Protein AF-A0A6M3JK75-F1 (afdb_monomer_lite)

Radius of gyration: 32.57 Å; chains: 1; bounding box: 54×65×80 Å

pLDDT: mean 71.89, std 14.58, range [42.5, 93.19]

Foldseek 3Di:
DDPQCPPPQWAFDQDPVRDTDPPDIDGDPPPPDDPPDDPPCDPVNDPLLDDPVSQVVCCVPVVDHDPPPPPPPPPPPPPPPPPPDPPPVVVVVVVVVVVVVVVVVVVVVVVVVPDDDDD

Organism: NCBI:txid1070528

Structure (mmCIF, N/CA/C/O backbone):
data_AF-A0A6M3JK75-F1
#
_entry.id   AF-A0A6M3JK75-F1
#
loop_
_atom_site.group_PDB
_atom_site.id
_atom_site.type_symbol
_atom_site.label_atom_id
_atom_site.label_alt_id
_atom_site.label_comp_id
_atom_site.label_asym_id
_atom_site.label_entity_id
_atom_site.label_seq_id
_atom_site.pdbx_PDB_ins_code
_atom_site.Cartn_x
_atom_site.Cartn_y
_atom_site.Cartn_z
_atom_site.occupancy
_atom_site.B_iso_or_equiv
_atom_site.auth_seq_id
_atom_site.auth_comp_id
_atom_site.auth_asym_id
_atom_site.auth_atom_id
_atom_site.pdbx_PDB_model_num
ATOM 1 N N . MET A 1 1 ? -2.450 -33.803 -5.246 1.00 77.38 1 MET A N 1
ATOM 2 C CA . MET A 1 1 ? -3.381 -33.028 -4.410 1.00 77.38 1 MET A CA 1
ATOM 3 C C . MET A 1 1 ? -2.646 -32.485 -3.193 1.00 77.38 1 MET A C 1
ATOM 5 O O . MET A 1 1 ? -2.177 -33.273 -2.372 1.00 77.38 1 MET A O 1
ATOM 9 N N . CYS A 1 2 ? -2.474 -31.168 -3.099 1.00 86.81 2 CYS A N 1
ATOM 10 C CA . CYS A 1 2 ? -1.873 -30.498 -1.952 1.00 86.81 2 CYS A CA 1
ATOM 11 C C . CYS A 1 2 ? -2.918 -30.308 -0.846 1.00 86.81 2 CYS A C 1
ATOM 13 O O . CYS A 1 2 ? -3.861 -29.528 -0.983 1.00 86.81 2 CYS A O 1
ATOM 15 N N . LYS A 1 3 ? -2.723 -30.996 0.286 1.00 89.62 3 LYS A N 1
ATOM 16 C CA . LYS A 1 3 ? -3.636 -30.940 1.442 1.00 89.62 3 LYS A CA 1
ATOM 17 C C . LYS A 1 3 ? -3.642 -29.587 2.162 1.00 89.62 3 LYS A C 1
ATOM 19 O O . LYS A 1 3 ? -4.566 -29.319 2.915 1.00 89.62 3 LYS A O 1
ATOM 24 N N . GLN A 1 4 ? -2.617 -28.756 1.969 1.00 88.06 4 GLN A N 1
ATOM 25 C CA . GLN A 1 4 ? -2.510 -27.465 2.656 1.00 88.06 4 GLN A CA 1
ATOM 26 C C . GLN A 1 4 ? -3.428 -26.404 2.040 1.00 88.06 4 GLN A C 1
ATOM 28 O O . GLN A 1 4 ? -4.022 -25.619 2.769 1.00 88.06 4 GLN A O 1
ATOM 33 N N . CYS A 1 5 ? -3.561 -26.391 0.712 1.00 88.25 5 CYS A N 1
ATOM 34 C CA . CYS A 1 5 ? -4.369 -25.408 -0.014 1.00 88.25 5 CYS A CA 1
ATOM 35 C C . CYS A 1 5 ? -5.622 -26.004 -0.671 1.00 88.25 5 CYS A C 1
ATOM 37 O O . CYS A 1 5 ? -6.315 -25.289 -1.391 1.00 88.25 5 CYS A O 1
ATOM 39 N N . ASN A 1 6 ? -5.912 -27.297 -0.469 1.00 88.56 6 ASN A N 1
ATOM 40 C CA . ASN A 1 6 ? -6.988 -28.023 -1.160 1.00 88.56 6 ASN A CA 1
ATOM 41 C C . ASN A 1 6 ? -6.927 -27.849 -2.688 1.00 88.56 6 ASN A C 1
ATOM 43 O O . ASN A 1 6 ? -7.940 -27.585 -3.329 1.00 88.56 6 ASN A O 1
ATOM 47 N N . ASP A 1 7 ? -5.717 -27.919 -3.247 1.00 84.94 7 ASP A N 1
ATOM 48 C CA . ASP A 1 7 ? -5.427 -27.720 -4.676 1.00 84.94 7 ASP A CA 1
ATOM 49 C C . ASP A 1 7 ? -5.803 -26.354 -5.268 1.00 84.94 7 ASP A C 1
ATOM 51 O O . ASP A 1 7 ? -5.694 -26.151 -6.472 1.00 84.94 7 ASP A O 1
ATOM 55 N N . THR A 1 8 ? -6.160 -25.371 -4.439 1.00 87.25 8 THR A N 1
ATOM 56 C CA . THR A 1 8 ? -6.411 -23.999 -4.912 1.00 87.25 8 THR A CA 1
ATOM 57 C C . THR A 1 8 ? -5.127 -23.224 -5.212 1.00 87.25 8 THR A C 1
ATOM 59 O O . THR A 1 8 ? -5.179 -22.155 -5.814 1.00 87.25 8 THR A O 1
ATOM 62 N N . GLY A 1 9 ? -3.975 -23.705 -4.726 1.00 87.81 9 GLY A N 1
ATOM 63 C CA . GLY A 1 9 ? -2.697 -22.990 -4.795 1.00 87.81 9 GLY A CA 1
ATOM 64 C C . GLY A 1 9 ? -2.621 -21.743 -3.905 1.00 87.81 9 GLY A C 1
ATOM 65 O O . GLY A 1 9 ? -1.592 -21.074 -3.889 1.00 87.81 9 GLY A O 1
ATOM 66 N N . ARG A 1 10 ? -3.672 -21.431 -3.134 1.00 88.94 10 ARG A N 1
ATOM 67 C CA . ARG A 1 10 ? -3.791 -20.199 -2.342 1.00 88.94 10 ARG A CA 1
ATOM 68 C C . ARG A 1 10 ? -4.082 -20.518 -0.877 1.00 88.94 10 ARG A C 1
ATOM 70 O O . ARG A 1 10 ? -4.810 -21.453 -0.556 1.00 88.94 10 ARG A O 1
ATOM 77 N N . LEU A 1 11 ? -3.503 -19.727 0.015 1.00 91.56 11 LEU A N 1
ATOM 78 C CA . LEU A 1 11 ? -3.682 -19.792 1.460 1.00 91.56 11 LEU A CA 1
ATOM 79 C C . LEU A 1 11 ? -4.235 -18.454 1.967 1.00 91.56 11 LEU A C 1
ATOM 81 O O . LEU A 1 11 ? -3.876 -17.401 1.434 1.00 91.56 11 LEU A O 1
ATOM 85 N N . PRO A 1 12 ? -5.097 -18.459 2.995 1.00 91.06 12 PRO A N 1
ATOM 86 C CA . PRO A 1 12 ? -5.579 -17.227 3.604 1.00 91.06 12 PRO A CA 1
ATOM 87 C C . PRO A 1 12 ? -4.422 -16.443 4.236 1.00 91.06 12 PRO A C 1
ATOM 89 O O . PRO A 1 12 ? -3.570 -17.019 4.913 1.00 91.06 12 PRO A O 1
ATOM 92 N N . PHE A 1 13 ? -4.407 -15.121 4.056 1.00 92.19 13 PHE A N 1
ATOM 93 C CA . PHE A 1 13 ? -3.450 -14.262 4.750 1.00 92.19 13 PHE A CA 1
ATOM 94 C C . PHE A 1 13 ? -3.910 -14.026 6.194 1.00 92.19 13 PHE A C 1
ATOM 96 O O . PHE A 1 13 ? -4.952 -13.404 6.426 1.00 92.19 13 PHE A O 1
ATOM 103 N N . ILE A 1 14 ? -3.130 -14.514 7.158 1.00 92.00 14 ILE A N 1
ATOM 104 C CA . ILE A 1 14 ? -3.376 -14.324 8.591 1.00 92.00 14 ILE A CA 1
ATOM 105 C C . ILE A 1 14 ? -2.574 -13.108 9.056 1.00 92.00 14 ILE A C 1
ATOM 107 O O . ILE A 1 14 ? -1.353 -13.061 8.914 1.00 92.00 14 ILE A O 1
ATOM 111 N N . ARG A 1 15 ? -3.271 -12.106 9.589 1.00 90.75 15 ARG A N 1
ATOM 112 C CA . ARG A 1 15 ? -2.673 -10.887 10.141 1.00 90.75 15 ARG A CA 1
ATOM 113 C C . ARG A 1 15 ? -2.010 -11.161 11.502 1.00 90.75 15 ARG A C 1
ATOM 115 O O . ARG A 1 15 ? -2.303 -12.178 12.128 1.00 90.75 15 ARG A O 1
ATOM 122 N N . PRO A 1 16 ? -1.161 -10.245 12.011 1.00 92.75 16 PRO A N 1
ATOM 123 C CA . PRO A 1 16 ? -0.522 -10.401 13.323 1.00 92.75 16 PRO A CA 1
ATOM 124 C C . PRO A 1 16 ? -1.503 -10.543 14.496 1.00 92.75 16 PRO A C 1
ATOM 126 O O . PRO A 1 16 ? -1.158 -11.123 15.519 1.00 92.75 16 PRO A O 1
ATOM 129 N N . ASP A 1 17 ? -2.726 -10.033 14.344 1.00 93.00 17 ASP A N 1
ATOM 130 C CA . ASP A 1 17 ? -3.817 -10.163 15.315 1.00 93.00 17 ASP A CA 1
ATOM 131 C C . ASP A 1 17 ? -4.537 -11.528 15.250 1.00 93.00 17 ASP A C 1
ATOM 133 O O . ASP A 1 17 ? -5.485 -11.764 15.996 1.00 93.00 17 ASP A O 1
ATOM 137 N N . GLY A 1 18 ? -4.111 -12.426 14.356 1.00 91.62 18 GLY A N 1
ATOM 138 C CA . GLY A 1 18 ? -4.722 -13.734 14.125 1.00 91.62 18 GLY A CA 1
ATOM 139 C C . GLY A 1 18 ? -5.964 -13.703 13.229 1.00 91.62 18 GLY A C 1
ATOM 140 O O . GLY A 1 18 ? -6.527 -14.759 12.939 1.00 91.62 18 GLY A O 1
ATOM 141 N N . SER A 1 19 ? -6.401 -12.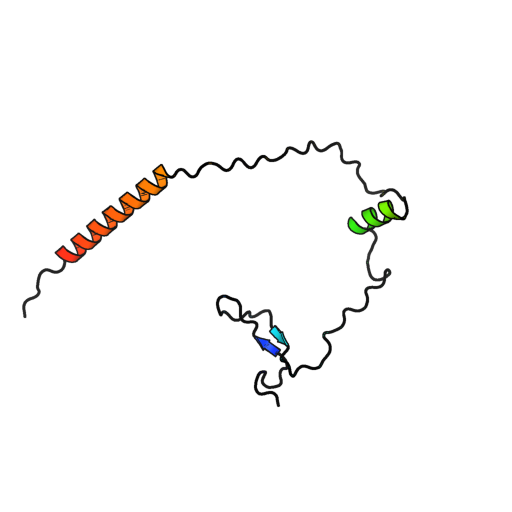529 12.761 1.00 93.19 19 SER A N 1
ATOM 142 C CA . SER A 1 19 ? -7.555 -12.417 11.866 1.00 93.19 19 SER A CA 1
ATOM 143 C C . SER A 1 19 ? -7.197 -12.782 10.421 1.00 93.19 19 SER A C 1
ATOM 145 O O . SER A 1 19 ? -6.086 -12.537 9.945 1.00 93.19 19 SER A O 1
ATOM 147 N N . ILE A 1 20 ? -8.155 -13.363 9.692 1.00 92.75 20 ILE A N 1
ATOM 148 C CA . ILE A 1 20 ? -7.989 -13.686 8.270 1.00 92.75 20 ILE A CA 1
ATOM 149 C C . ILE A 1 20 ? -8.401 -12.479 7.425 1.00 92.75 20 ILE A C 1
ATOM 151 O O . ILE A 1 20 ? -9.535 -11.996 7.506 1.00 92.75 20 ILE A O 1
ATOM 155 N N . SER A 1 21 ? -7.491 -12.009 6.574 1.00 88.88 21 SER A N 1
ATOM 156 C CA . SER A 1 21 ? -7.786 -10.973 5.587 1.00 88.88 21 SER A CA 1
ATOM 157 C C . SER A 1 21 ? -8.679 -11.529 4.476 1.00 88.88 21 SER A C 1
ATOM 159 O O . SER A 1 21 ? -8.347 -12.527 3.844 1.00 88.88 21 SER A O 1
ATOM 161 N N . LYS A 1 22 ? -9.813 -10.871 4.210 1.00 86.00 22 LYS A N 1
ATOM 162 C CA . LYS A 1 22 ? -10.746 -11.274 3.138 1.00 86.00 22 LYS A CA 1
ATOM 163 C C . LYS A 1 22 ? -10.288 -10.853 1.739 1.00 86.00 22 LYS A C 1
ATOM 165 O O . LYS A 1 22 ? -10.841 -11.327 0.756 1.00 86.00 22 LYS A O 1
ATOM 170 N N . THR A 1 23 ? -9.330 -9.934 1.657 1.00 86.81 23 THR A N 1
ATOM 171 C CA . THR A 1 23 ? -8.908 -9.288 0.405 1.00 86.81 23 THR A CA 1
ATOM 172 C C . THR A 1 23 ? -7.534 -9.737 -0.070 1.00 86.81 23 THR A C 1
ATOM 174 O O . THR A 1 23 ? -7.114 -9.341 -1.151 1.00 86.81 23 THR A O 1
ATOM 177 N N . SER A 1 24 ? -6.817 -10.540 0.717 1.00 86.69 24 SER A N 1
ATOM 178 C CA . SER A 1 24 ? -5.461 -10.973 0.392 1.00 86.69 24 SER A CA 1
ATOM 179 C C . SER A 1 24 ? -5.259 -12.459 0.663 1.00 86.69 24 SER A C 1
ATOM 181 O O . SER A 1 24 ? -5.840 -13.037 1.583 1.00 86.69 24 SER A O 1
ATOM 183 N N . PHE A 1 25 ? -4.412 -13.075 -0.154 1.00 90.06 25 PHE A N 1
ATOM 184 C CA . PHE A 1 25 ? -4.012 -14.472 -0.059 1.00 9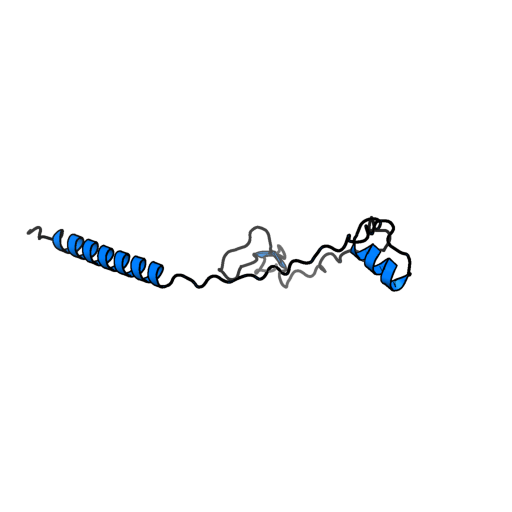0.06 25 PHE A CA 1
ATOM 185 C C . PHE A 1 25 ? -2.498 -14.585 -0.236 1.00 90.06 25 PHE A C 1
ATOM 187 O O . PHE A 1 25 ? -1.846 -13.670 -0.733 1.00 90.06 25 PHE A O 1
ATOM 194 N N . ILE A 1 26 ? -1.949 -15.715 0.190 1.00 89.44 26 ILE A N 1
ATOM 195 C CA . ILE A 1 26 ? -0.547 -16.083 0.003 1.00 89.44 26 ILE A CA 1
ATOM 196 C C . ILE A 1 26 ? -0.519 -17.306 -0.910 1.00 89.44 26 ILE A C 1
ATOM 198 O O . ILE A 1 26 ? -1.384 -18.175 -0.803 1.00 89.44 26 ILE A O 1
ATOM 202 N N . TYR A 1 27 ? 0.458 -17.397 -1.804 1.00 88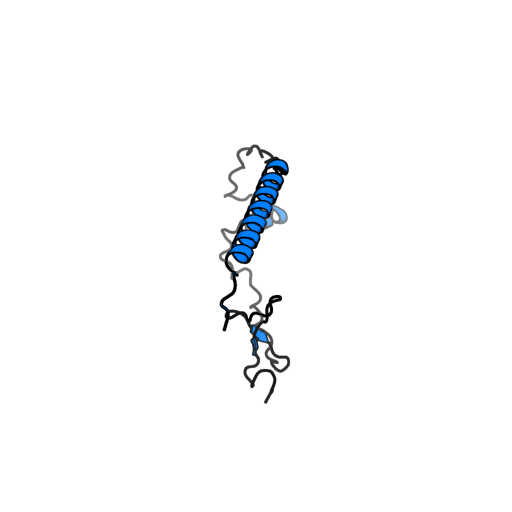.94 27 TYR A N 1
ATOM 203 C CA . TYR A 1 27 ? 0.634 -18.600 -2.609 1.00 88.94 27 TYR A CA 1
ATOM 204 C C . TYR A 1 27 ? 1.110 -19.771 -1.743 1.00 88.94 27 TYR A C 1
ATOM 206 O O . TYR A 1 27 ? 1.989 -19.632 -0.891 1.00 88.94 27 TYR A O 1
ATOM 214 N N . CYS A 1 28 ? 0.490 -20.933 -1.935 1.00 88.75 28 CYS A N 1
ATOM 215 C CA . CYS A 1 28 ? 0.939 -22.177 -1.324 1.00 88.75 28 CYS A CA 1
ATOM 216 C C . CYS A 1 28 ? 2.264 -22.607 -1.963 1.00 88.75 28 CYS A C 1
ATOM 218 O O . CYS A 1 28 ? 2.484 -22.365 -3.143 1.00 88.75 28 CYS A O 1
ATOM 220 N N . SER A 1 29 ? 3.113 -23.323 -1.228 1.00 86.81 29 SER A N 1
ATOM 221 C CA . SER A 1 29 ? 4.386 -23.842 -1.751 1.00 86.81 29 SER A CA 1
ATOM 222 C C . SER A 1 29 ? 4.233 -24.797 -2.939 1.00 86.81 29 SER A C 1
ATOM 224 O O . SER A 1 29 ? 5.194 -25.030 -3.660 1.00 86.81 29 SER A O 1
ATOM 226 N N . CYS A 1 30 ? 3.043 -25.368 -3.146 1.00 87.50 30 CYS A N 1
ATOM 227 C CA . CYS A 1 30 ? 2.750 -26.199 -4.311 1.00 87.50 30 CYS A CA 1
ATOM 228 C C . CYS A 1 30 ? 2.371 -25.394 -5.565 1.00 87.50 30 CYS A C 1
ATOM 230 O O . CYS A 1 30 ? 2.161 -25.992 -6.619 1.00 87.50 30 CYS A O 1
ATOM 232 N N . TYR A 1 31 ? 2.182 -24.078 -5.441 1.00 85.12 31 TYR A N 1
ATOM 233 C CA . TYR A 1 31 ? 1.857 -23.199 -6.555 1.00 85.12 31 TYR A CA 1
ATOM 234 C C . TYR A 1 31 ? 3.157 -22.842 -7.280 1.00 85.12 31 TYR A C 1
ATOM 236 O O . TYR A 1 31 ? 3.971 -22.082 -6.767 1.00 85.12 31 TYR A O 1
ATOM 244 N N . ASN A 1 32 ? 3.354 -23.456 -8.447 1.00 74.62 32 ASN A N 1
ATOM 245 C CA . ASN A 1 32 ? 4.572 -23.341 -9.256 1.00 74.62 32 ASN A CA 1
ATOM 246 C C . ASN A 1 32 ? 4.406 -22.412 -10.467 1.00 74.62 32 ASN A C 1
ATOM 248 O O . ASN A 1 32 ? 5.293 -22.365 -11.316 1.00 74.62 32 ASN A O 1
ATOM 252 N N . GLU A 1 33 ? 3.275 -21.717 -10.591 1.00 70.88 33 GLU A N 1
ATOM 253 C CA . GLU A 1 33 ? 3.156 -20.666 -11.597 1.00 70.88 33 GLU A CA 1
ATOM 254 C C . GLU A 1 33 ? 4.005 -19.486 -11.136 1.00 70.88 33 GLU A C 1
ATOM 256 O O . GLU A 1 33 ? 3.871 -19.007 -10.005 1.00 70.88 33 GLU A O 1
ATOM 261 N N . GLU A 1 34 ? 4.918 -19.049 -12.002 1.00 60.97 34 GLU A N 1
ATOM 262 C CA . GLU A 1 34 ? 5.604 -17.785 -11.789 1.00 60.97 34 GLU A CA 1
ATOM 263 C C . GLU A 1 34 ? 4.523 -16.704 -11.627 1.00 60.97 34 GLU A C 1
ATOM 265 O O . GLU A 1 34 ? 3.578 -16.685 -12.424 1.00 60.97 34 GLU A O 1
ATOM 270 N N . PRO A 1 35 ? 4.601 -15.848 -10.586 1.00 63.41 35 PRO A N 1
ATOM 271 C CA . PRO A 1 35 ? 3.686 -14.721 -10.460 1.00 63.41 35 PRO A CA 1
ATOM 272 C C . PRO A 1 35 ? 3.674 -13.998 -11.799 1.00 63.41 35 PRO A C 1
ATOM 274 O O . PRO A 1 35 ? 4.757 -13.845 -12.359 1.00 63.41 35 PRO A O 1
ATOM 277 N N . GLU A 1 36 ? 2.497 -13.599 -12.302 1.00 61.09 36 GLU A N 1
ATOM 278 C CA . GLU A 1 36 ? 2.386 -12.805 -13.530 1.00 61.09 36 GLU A CA 1
ATOM 279 C C . GLU A 1 36 ? 3.504 -11.766 -13.528 1.00 61.09 36 GLU A C 1
ATOM 281 O O . GLU A 1 36 ? 3.497 -10.822 -12.731 1.00 61.09 36 GLU A O 1
ATOM 286 N N . HIS A 1 37 ? 4.535 -12.011 -14.341 1.00 56.72 37 HIS A N 1
ATOM 287 C CA . HIS A 1 37 ? 5.632 -11.075 -14.450 1.00 56.72 37 HIS A CA 1
ATOM 288 C C . HIS A 1 37 ? 4.984 -9.831 -15.014 1.00 56.72 37 HIS A C 1
ATOM 290 O O . HIS A 1 37 ? 4.437 -9.875 -16.120 1.00 56.72 37 HIS A O 1
ATOM 296 N N . TYR A 1 38 ? 4.986 -8.749 -14.236 1.00 60.50 38 TYR A N 1
ATOM 297 C CA . TYR A 1 38 ? 4.636 -7.440 -14.760 1.00 60.50 38 TYR A CA 1
ATOM 298 C C . TYR A 1 38 ? 5.378 -7.310 -16.088 1.00 60.50 38 TYR A C 1
ATOM 300 O O . TYR A 1 38 ? 6.602 -7.480 -16.118 1.00 60.50 38 TYR A O 1
ATOM 308 N N . GLN A 1 39 ? 4.642 -7.113 -17.189 1.00 61.81 39 GLN A N 1
ATOM 309 C CA . GLN A 1 39 ? 5.284 -6.831 -18.467 1.00 61.81 39 GLN A CA 1
ATOM 310 C C . GLN A 1 39 ? 6.311 -5.736 -18.208 1.00 61.81 39 GLN A C 1
ATOM 312 O O . GLN A 1 39 ? 6.006 -4.762 -17.512 1.00 61.81 39 GLN A O 1
ATOM 317 N N . ALA A 1 40 ? 7.536 -5.939 -18.696 1.00 60.53 40 ALA A N 1
ATOM 318 C CA . ALA A 1 40 ? 8.568 -4.926 -18.582 1.00 60.53 40 ALA A CA 1
ATOM 319 C C . ALA A 1 40 ? 7.981 -3.639 -19.156 1.00 60.53 40 ALA A C 1
ATOM 321 O O . ALA A 1 40 ? 7.644 -3.599 -20.338 1.00 60.53 40 ALA A O 1
ATOM 322 N N . ILE A 1 41 ? 7.766 -2.644 -18.293 1.00 59.06 41 ILE A N 1
ATOM 323 C CA . ILE A 1 41 ? 7.067 -1.434 -18.698 1.00 59.06 41 ILE A CA 1
ATOM 324 C C . ILE A 1 41 ? 7.965 -0.745 -19.716 1.00 59.06 41 ILE A C 1
ATOM 326 O O . ILE A 1 41 ? 9.075 -0.320 -19.382 1.00 59.06 41 ILE A O 1
ATOM 330 N N . THR A 1 42 ? 7.524 -0.690 -20.967 1.00 65.81 42 THR A N 1
ATOM 331 C CA . THR A 1 42 ? 8.293 -0.035 -22.016 1.00 65.81 42 THR A CA 1
ATOM 332 C C . THR A 1 42 ? 8.022 1.474 -21.984 1.00 65.81 42 THR A C 1
ATOM 334 O O . THR A 1 42 ? 6.962 1.909 -21.522 1.00 65.81 42 THR A O 1
ATOM 337 N N . PRO A 1 43 ? 8.976 2.320 -22.412 1.00 58.50 43 PRO A N 1
ATOM 338 C CA . PRO A 1 43 ? 8.817 3.775 -22.359 1.00 58.50 43 PRO A CA 1
ATOM 339 C C . PRO A 1 43 ? 7.601 4.325 -23.126 1.00 58.50 43 PRO A C 1
ATOM 341 O O . PRO A 1 43 ? 7.159 5.431 -22.866 1.00 58.50 43 PRO A O 1
ATOM 344 N N . ASP A 1 44 ? 7.045 3.574 -24.066 1.00 62.09 44 ASP A N 1
ATOM 345 C CA . ASP A 1 44 ? 5.832 3.894 -24.825 1.00 62.09 44 ASP A CA 1
ATOM 346 C C . ASP A 1 44 ? 4.527 3.558 -24.082 1.00 62.09 44 ASP A C 1
ATOM 348 O O . ASP A 1 44 ? 3.460 4.005 -24.493 1.00 62.09 44 ASP A O 1
ATOM 352 N N . MET A 1 45 ? 4.598 2.802 -22.980 1.00 60.09 45 MET A N 1
ATOM 353 C CA . MET A 1 45 ? 3.430 2.386 -22.193 1.00 60.09 45 MET A CA 1
ATOM 354 C C . MET A 1 45 ? 3.016 3.381 -21.113 1.00 60.09 45 MET A C 1
ATOM 356 O O . MET A 1 45 ? 1.983 3.166 -20.478 1.00 60.09 45 MET A O 1
ATOM 360 N N . PHE A 1 46 ? 3.786 4.444 -20.871 1.00 57.69 46 PHE A N 1
ATOM 361 C CA . PHE A 1 46 ? 3.282 5.512 -20.022 1.00 57.69 46 PHE A CA 1
ATOM 362 C C . PHE A 1 46 ? 2.766 6.654 -20.894 1.00 57.69 46 PHE A C 1
ATOM 364 O O . PHE A 1 46 ? 3.446 7.106 -21.817 1.00 57.69 46 PHE A O 1
ATOM 371 N N . ASP A 1 47 ? 1.601 7.186 -20.523 1.00 59.25 47 ASP A N 1
ATOM 372 C CA . ASP A 1 47 ? 1.167 8.536 -20.888 1.00 59.25 47 ASP A CA 1
ATOM 373 C C . ASP A 1 47 ? 2.086 9.551 -20.166 1.00 59.25 47 ASP A C 1
ATOM 375 O O . ASP A 1 47 ? 1.718 10.221 -19.203 1.00 59.25 47 ASP A O 1
ATOM 379 N N . TYR A 1 48 ? 3.353 9.588 -20.592 1.00 52.25 48 TYR A N 1
ATOM 380 C CA . TYR A 1 48 ? 4.515 10.168 -19.903 1.00 52.25 48 TYR A CA 1
ATOM 381 C C . TYR A 1 48 ? 4.513 11.697 -19.778 1.00 52.25 48 TYR A C 1
ATOM 383 O O . TYR A 1 48 ? 5.381 12.255 -19.112 1.00 52.25 48 TYR A O 1
ATOM 391 N N . ALA A 1 49 ? 3.580 12.403 -20.416 1.00 55.94 49 ALA A N 1
ATOM 392 C CA . ALA A 1 49 ? 3.669 13.855 -20.567 1.00 55.94 49 ALA A CA 1
ATOM 393 C C . ALA A 1 49 ? 3.341 14.662 -19.293 1.00 55.94 49 ALA A C 1
ATOM 395 O O . ALA A 1 49 ? 3.467 15.887 -19.315 1.00 55.94 49 ALA A O 1
ATOM 396 N N . GLN A 1 50 ? 2.897 14.027 -18.200 1.00 55.81 50 GLN A N 1
ATOM 397 C CA . GLN A 1 50 ? 2.341 14.752 -17.046 1.00 55.81 50 GLN A CA 1
ATOM 398 C C . GLN A 1 50 ? 2.817 14.290 -15.660 1.00 55.81 50 GLN A C 1
ATOM 400 O O . GLN A 1 50 ? 2.267 14.762 -14.670 1.00 55.81 50 GLN A O 1
ATOM 405 N N . SER A 1 51 ? 3.809 13.399 -15.533 1.00 61.12 51 SER A N 1
ATOM 406 C CA . SER A 1 51 ? 4.326 13.053 -14.198 1.00 61.12 51 SER A CA 1
ATOM 407 C C . SER A 1 51 ? 5.476 13.973 -13.779 1.00 61.12 51 SER A C 1
ATOM 409 O O . SER A 1 51 ? 6.452 14.141 -14.512 1.00 61.12 51 SER A O 1
ATOM 411 N N . ASP A 1 52 ? 5.405 14.515 -12.561 1.00 59.69 52 ASP A N 1
ATOM 412 C CA . ASP A 1 52 ? 6.448 15.378 -11.974 1.00 59.69 52 ASP A CA 1
ATOM 413 C C . ASP A 1 52 ? 7.833 14.708 -11.989 1.00 59.69 52 ASP A C 1
ATOM 415 O O . ASP A 1 52 ? 8.863 15.339 -12.223 1.00 59.69 52 ASP A O 1
ATOM 419 N N . THR A 1 53 ? 7.856 13.384 -11.821 1.00 65.06 53 THR A N 1
ATOM 420 C CA . THR A 1 53 ? 9.072 12.562 -11.852 1.00 65.06 53 THR A CA 1
ATOM 421 C C . THR A 1 53 ? 9.752 12.526 -13.224 1.00 65.06 53 THR A C 1
ATOM 423 O O . THR A 1 53 ? 10.977 12.416 -13.292 1.00 65.06 53 THR A O 1
ATOM 426 N N . PHE A 1 54 ? 8.996 12.634 -14.324 1.00 68.44 54 PHE A N 1
ATOM 427 C CA . PHE A 1 54 ? 9.555 12.680 -15.676 1.00 68.44 54 PHE A CA 1
ATOM 428 C C . PHE A 1 54 ? 10.180 14.042 -15.962 1.00 68.44 54 PHE A C 1
ATOM 430 O O . PHE A 1 54 ? 11.284 14.104 -16.505 1.00 68.44 54 PHE A O 1
ATOM 437 N N . TRP A 1 55 ? 9.514 15.128 -15.570 1.00 66.88 55 TRP A N 1
ATOM 438 C CA . TRP A 1 55 ? 10.060 16.473 -15.727 1.00 66.88 55 TRP A CA 1
ATOM 439 C C . TRP 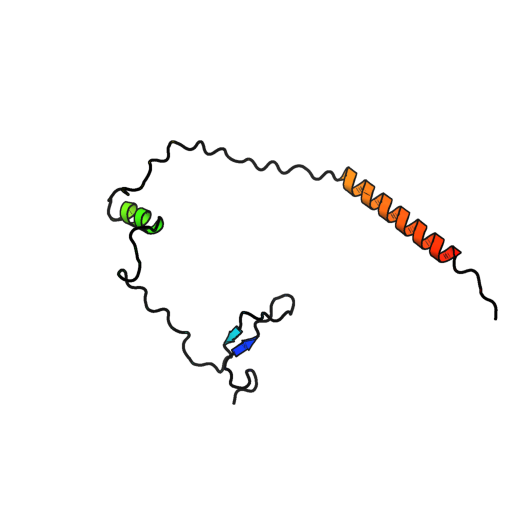A 1 55 ? 11.320 16.669 -14.883 1.00 66.88 55 TRP A C 1
ATOM 441 O O . TRP A 1 55 ? 12.309 17.201 -15.389 1.00 66.88 55 TRP A O 1
ATOM 451 N N . GLU A 1 56 ? 11.356 16.120 -13.664 1.00 68.19 56 GLU A N 1
ATOM 452 C CA . GLU A 1 56 ? 12.572 16.101 -12.845 1.00 68.19 56 GLU A CA 1
ATOM 453 C C . GLU A 1 56 ? 13.712 15.326 -13.530 1.00 68.19 56 GLU A C 1
ATOM 455 O O . GLU A 1 56 ? 14.840 15.821 -13.614 1.00 68.19 56 GLU A O 1
ATOM 460 N N . HIS A 1 57 ? 13.433 14.130 -14.060 1.00 69.25 57 HIS A N 1
ATOM 461 C CA . HIS A 1 57 ? 14.429 13.328 -14.775 1.00 69.25 57 HIS A CA 1
ATOM 462 C C . HIS A 1 57 ? 14.929 14.036 -16.046 1.00 69.25 57 HIS A C 1
ATOM 464 O O . HIS A 1 57 ? 16.133 14.126 -16.287 1.00 69.25 57 HIS A O 1
ATOM 470 N N . THR A 1 58 ? 14.017 14.577 -16.850 1.00 72.94 58 THR A N 1
ATOM 471 C CA . THR A 1 58 ? 14.326 15.253 -18.116 1.00 72.94 58 THR A CA 1
ATOM 472 C C . THR A 1 58 ? 15.139 16.523 -17.884 1.00 72.94 58 THR A C 1
ATOM 474 O O . THR A 1 58 ? 16.136 16.747 -18.573 1.00 72.94 58 THR A O 1
ATOM 477 N N . TYR A 1 59 ? 14.803 17.310 -16.860 1.00 71.19 59 TYR A N 1
ATOM 478 C CA . TYR A 1 59 ? 15.618 18.450 -16.454 1.00 71.19 59 TYR A CA 1
ATOM 479 C C . TYR A 1 59 ? 17.017 18.005 -16.012 1.00 71.19 59 TYR A C 1
ATOM 481 O O . TYR A 1 59 ? 18.020 18.532 -16.495 1.00 71.19 59 TYR A O 1
ATOM 489 N N . ARG A 1 60 ? 17.101 16.991 -15.139 1.00 70.62 60 ARG A N 1
ATOM 490 C CA . ARG A 1 60 ? 18.368 16.537 -14.547 1.00 70.62 60 ARG A CA 1
ATOM 491 C C . ARG A 1 60 ? 19.333 15.931 -15.569 1.00 70.62 60 ARG A C 1
ATOM 493 O O . ARG A 1 60 ? 20.536 16.148 -15.443 1.00 70.62 60 ARG A O 1
ATOM 500 N N . TYR A 1 61 ? 18.837 15.174 -16.545 1.00 74.06 61 TYR A N 1
ATOM 501 C CA . TYR A 1 61 ? 19.689 14.393 -17.452 1.00 74.06 61 TYR A CA 1
ATOM 502 C C . TYR A 1 61 ? 19.721 14.911 -18.890 1.00 74.06 61 TYR A C 1
ATOM 504 O O . TYR A 1 61 ? 20.709 14.683 -19.586 1.00 74.06 61 TYR A O 1
ATOM 512 N N . CYS A 1 62 ? 18.687 15.623 -19.340 1.00 75.31 62 CYS A N 1
ATOM 513 C CA . CYS A 1 62 ? 18.614 16.163 -20.700 1.00 75.31 62 CYS A CA 1
ATOM 514 C C . CYS A 1 62 ? 18.755 17.692 -20.744 1.00 75.31 62 CYS A C 1
ATOM 516 O O . CYS A 1 62 ? 18.938 18.245 -21.826 1.00 75.31 62 CYS A O 1
ATOM 518 N N . GLY A 1 63 ? 18.686 18.381 -19.597 1.00 67.56 63 GLY A N 1
ATOM 519 C CA . GLY A 1 63 ? 18.845 19.836 -19.510 1.00 67.56 63 GLY A CA 1
ATOM 520 C C . GLY A 1 63 ? 17.697 20.632 -20.136 1.00 67.56 63 GLY A C 1
ATOM 521 O O . GLY A 1 63 ? 17.845 21.829 -20.376 1.00 67.56 63 GLY A O 1
ATOM 522 N N . ILE A 1 64 ? 16.565 19.984 -20.422 1.00 70.50 64 ILE A N 1
ATOM 523 C CA . ILE A 1 64 ? 15.376 20.647 -20.960 1.00 70.50 64 ILE A CA 1
ATOM 524 C C . ILE A 1 64 ? 14.569 21.175 -19.766 1.00 70.50 64 ILE A C 1
ATOM 526 O O . ILE A 1 64 ? 14.159 20.372 -18.924 1.00 70.50 64 ILE A O 1
ATOM 530 N N . PRO A 1 65 ? 14.366 22.499 -19.649 1.00 62.38 65 PRO A N 1
ATOM 531 C CA . PRO A 1 65 ? 13.558 23.067 -18.581 1.00 62.38 65 PRO A CA 1
ATOM 532 C C . PRO A 1 65 ? 12.097 22.649 -18.741 1.00 62.38 65 PRO A C 1
ATOM 534 O O . PRO A 1 65 ? 11.568 22.622 -19.853 1.00 62.38 65 PRO A O 1
ATOM 537 N N . ASP A 1 66 ? 11.461 22.329 -17.619 1.00 64.12 66 ASP A N 1
ATOM 538 C CA . ASP A 1 66 ? 10.046 21.980 -17.576 1.00 64.12 66 ASP A CA 1
ATOM 539 C C . ASP A 1 66 ? 9.187 23.201 -17.983 1.00 64.12 66 ASP A C 1
ATOM 541 O O . ASP A 1 66 ? 9.248 24.240 -17.318 1.00 64.12 66 ASP A O 1
ATOM 545 N N . PRO A 1 67 ? 8.391 23.116 -19.068 1.00 61.12 67 PRO A N 1
ATOM 546 C CA . PRO A 1 67 ? 7.524 24.202 -19.517 1.00 61.12 67 PRO A CA 1
ATOM 547 C C . PRO A 1 67 ? 6.346 24.474 -18.565 1.00 61.12 67 PRO A C 1
ATOM 549 O O . PRO A 1 67 ? 5.715 25.525 -18.671 1.00 61.12 67 PRO A O 1
ATOM 552 N N . MET A 1 68 ? 6.040 23.545 -17.654 1.00 57.34 68 MET A N 1
ATOM 553 C CA . MET A 1 68 ? 4.997 23.644 -16.631 1.00 57.34 68 MET A CA 1
ATOM 554 C C . MET A 1 68 ? 5.543 24.006 -15.248 1.00 57.34 68 MET A C 1
ATOM 556 O O . MET A 1 68 ? 4.741 24.224 -14.337 1.00 57.34 68 MET A O 1
ATOM 560 N N . ALA A 1 69 ? 6.866 24.144 -15.093 1.00 59.44 69 ALA A N 1
ATOM 561 C CA . ALA A 1 69 ? 7.475 24.636 -13.867 1.00 59.44 69 ALA A CA 1
ATOM 562 C C . ALA A 1 69 ? 7.081 26.100 -13.656 1.00 59.44 69 ALA A C 1
ATOM 564 O O . ALA A 1 69 ? 7.778 27.040 -14.043 1.00 59.44 69 ALA A O 1
ATOM 565 N N . VAL A 1 70 ? 5.934 26.295 -13.008 1.00 57.41 70 VAL A N 1
ATOM 566 C CA . VAL A 1 70 ? 5.605 27.542 -12.336 1.00 57.41 70 VAL A CA 1
ATOM 567 C C . VAL A 1 70 ? 6.759 27.770 -11.373 1.00 57.41 70 VAL A C 1
ATOM 569 O O . VAL A 1 70 ? 6.909 27.023 -10.407 1.00 57.41 70 VAL A O 1
ATOM 572 N N . THR A 1 71 ? 7.620 28.748 -11.666 1.00 50.88 71 THR A N 1
ATOM 573 C CA . THR A 1 71 ? 8.672 29.172 -10.741 1.00 50.88 71 THR A CA 1
ATOM 574 C C . THR A 1 71 ? 8.017 29.316 -9.375 1.00 50.88 71 THR A C 1
ATOM 576 O O . THR A 1 71 ? 7.098 30.140 -9.262 1.00 50.88 71 THR A O 1
ATOM 579 N N . PRO A 1 72 ? 8.402 28.510 -8.365 1.00 47.66 72 PRO A N 1
ATOM 580 C CA . PRO A 1 72 ? 7.778 28.605 -7.063 1.00 47.66 72 PRO A CA 1
ATOM 581 C C . PRO A 1 72 ? 7.990 30.045 -6.625 1.00 47.66 72 PRO A C 1
ATOM 583 O O . PRO A 1 72 ? 9.124 30.528 -6.567 1.00 47.66 72 PRO A O 1
ATOM 586 N N . THR A 1 73 ? 6.889 30.770 -6.434 1.00 52.06 73 THR A N 1
ATOM 587 C CA . THR A 1 73 ? 6.919 32.166 -6.006 1.00 52.06 73 THR A CA 1
ATOM 588 C C . THR A 1 73 ? 7.330 32.138 -4.551 1.00 52.06 73 THR A C 1
ATOM 590 O O . THR A 1 73 ? 6.458 32.172 -3.699 1.00 52.06 73 THR A O 1
ATOM 593 N N . SER A 1 74 ? 8.631 31.925 -4.304 1.00 48.91 74 SER A N 1
ATOM 594 C CA . SER A 1 74 ? 9.289 31.785 -3.004 1.00 48.91 74 SER A CA 1
ATOM 595 C C . SER A 1 74 ? 8.279 31.525 -1.892 1.00 48.91 74 SER A C 1
ATOM 597 O O . SER A 1 74 ? 7.948 32.442 -1.133 1.00 48.91 74 SER A O 1
ATOM 599 N N . GLU A 1 75 ? 7.694 30.324 -1.860 1.00 53.62 75 GLU A N 1
ATOM 600 C CA . GLU A 1 75 ? 6.834 29.984 -0.740 1.00 53.62 75 GLU A CA 1
ATOM 601 C C . GLU A 1 75 ? 7.736 30.038 0.481 1.00 53.62 75 GLU A C 1
ATOM 603 O O . GLU A 1 75 ? 8.704 29.285 0.606 1.00 53.62 75 GLU A O 1
ATOM 608 N N . VAL A 1 76 ? 7.477 31.023 1.336 1.00 54.31 76 VAL A N 1
ATOM 609 C CA . VAL A 1 76 ? 8.073 31.107 2.656 1.00 54.31 76 VAL A CA 1
ATOM 610 C C . VAL A 1 76 ? 7.698 29.796 3.324 1.00 54.31 76 VAL A C 1
ATOM 612 O O . VAL A 1 76 ? 6.564 29.637 3.774 1.00 54.31 76 VAL A O 1
ATOM 615 N N . VAL A 1 77 ? 8.632 28.843 3.336 1.00 54.59 77 VAL A N 1
ATOM 616 C CA . VAL A 1 77 ? 8.521 27.609 4.101 1.00 54.59 77 VAL A CA 1
ATOM 617 C C . VAL A 1 77 ? 8.449 28.056 5.553 1.00 54.59 77 VAL A C 1
ATOM 619 O O . VAL A 1 77 ? 9.459 28.257 6.224 1.00 54.59 77 VAL A O 1
ATOM 622 N N . ARG A 1 78 ? 7.232 28.316 6.034 1.00 56.72 78 ARG A N 1
ATOM 623 C CA . ARG A 1 78 ? 6.967 28.418 7.458 1.00 56.72 78 ARG A CA 1
ATOM 624 C C . ARG A 1 78 ? 7.258 27.029 7.987 1.00 56.72 78 ARG A C 1
ATOM 626 O O . ARG A 1 78 ? 6.435 26.132 7.838 1.00 56.72 78 ARG A O 1
ATOM 633 N N . GLU A 1 79 ? 8.441 26.857 8.567 1.00 53.59 79 GLU A N 1
ATOM 634 C CA . GLU A 1 79 ? 8.728 25.737 9.451 1.00 53.59 79 GLU A CA 1
ATOM 635 C C . GLU A 1 79 ? 7.575 25.650 10.451 1.00 53.59 79 GLU A C 1
ATOM 637 O O . GLU A 1 79 ? 7.444 26.480 11.356 1.00 53.59 79 GLU A O 1
ATOM 642 N N . VAL A 1 80 ? 6.685 24.679 10.256 1.00 58.19 80 VAL A N 1
ATOM 643 C CA . VAL A 1 80 ? 5.653 24.374 11.237 1.00 58.19 80 VAL A CA 1
ATOM 644 C C . VAL A 1 80 ? 6.387 23.724 12.399 1.00 58.19 80 VAL A C 1
ATOM 646 O O . VAL A 1 80 ? 6.604 22.514 12.428 1.00 58.19 80 VAL A O 1
ATOM 649 N N . ARG A 1 81 ? 6.833 24.547 13.349 1.00 59.31 81 ARG A N 1
ATOM 650 C CA . ARG A 1 81 ? 7.291 24.068 14.649 1.00 59.31 81 ARG A CA 1
ATOM 651 C C . ARG A 1 81 ? 6.093 23.414 15.323 1.00 59.31 81 ARG A C 1
ATOM 653 O O . ARG A 1 81 ? 5.173 24.095 15.766 1.00 59.31 81 ARG A O 1
ATOM 660 N N . ILE A 1 82 ? 6.090 22.086 15.354 1.00 57.56 82 ILE A N 1
ATOM 661 C CA . ILE A 1 82 ? 5.128 21.315 16.135 1.00 57.56 82 ILE A CA 1
ATOM 662 C C . ILE A 1 82 ? 5.495 21.539 17.604 1.00 57.56 82 ILE A C 1
ATOM 664 O O . ILE A 1 82 ? 6.374 20.875 18.150 1.00 57.56 82 ILE A O 1
ATOM 668 N N . GLU A 1 83 ? 4.856 22.518 18.239 1.00 60.19 83 GLU A N 1
ATOM 669 C CA . GLU A 1 83 ? 4.907 22.670 19.689 1.00 60.19 83 GLU A CA 1
ATOM 670 C C . GLU A 1 83 ? 4.094 21.532 20.311 1.00 60.19 83 GLU A C 1
ATOM 672 O O . GLU A 1 83 ? 2.863 21.560 20.361 1.00 60.19 83 GLU A O 1
ATOM 677 N N . VAL A 1 84 ? 4.792 20.483 20.749 1.00 59.22 84 VAL A N 1
ATOM 678 C CA . VAL A 1 84 ? 4.192 19.416 21.549 1.00 59.22 84 VAL A CA 1
ATOM 679 C C . VAL A 1 84 ? 3.754 20.040 22.870 1.00 59.22 84 VAL A C 1
ATOM 681 O O . VAL A 1 84 ? 4.584 20.321 23.736 1.00 59.22 84 VAL A O 1
ATOM 684 N N . GLN A 1 85 ? 2.454 20.293 23.024 1.00 67.38 85 GLN A N 1
ATOM 685 C CA . GLN A 1 85 ? 1.935 20.782 24.294 1.00 67.38 85 GLN A CA 1
ATOM 686 C C . GLN A 1 85 ? 2.174 19.722 25.378 1.00 67.38 85 GLN A C 1
ATOM 688 O O . GLN A 1 85 ? 1.852 18.547 25.165 1.00 67.38 85 GLN A O 1
ATOM 693 N N . PRO A 1 86 ? 2.734 20.097 26.540 1.00 63.31 86 PRO A N 1
ATOM 694 C CA . PRO A 1 86 ? 2.911 19.159 27.633 1.00 63.31 86 PRO A CA 1
ATOM 695 C C . PRO A 1 86 ? 1.537 18.654 28.077 1.00 63.31 86 PRO A C 1
ATOM 697 O O . PRO A 1 86 ? 0.634 19.441 28.366 1.00 63.31 86 PRO A O 1
ATOM 700 N N . ALA A 1 87 ? 1.371 17.331 28.123 1.00 66.88 87 ALA A N 1
ATOM 701 C CA . ALA A 1 87 ? 0.145 16.715 28.608 1.00 66.88 87 ALA A CA 1
ATOM 702 C C . ALA A 1 87 ? -0.185 17.262 30.006 1.00 66.88 87 ALA A C 1
ATOM 704 O O . ALA A 1 87 ? 0.674 17.286 30.891 1.00 66.88 87 ALA A O 1
ATOM 705 N N . ASN A 1 88 ? -1.426 17.707 30.217 1.00 69.94 88 ASN A N 1
ATOM 706 C CA . ASN A 1 88 ? -1.863 18.261 31.495 1.00 69.94 88 ASN A CA 1
ATOM 707 C C . ASN A 1 88 ? -2.088 17.127 32.513 1.00 69.94 88 ASN A C 1
ATOM 709 O O . ASN A 1 88 ? -3.214 16.723 32.809 1.00 69.94 88 ASN A O 1
ATOM 713 N N . LEU A 1 89 ? -0.981 16.577 33.020 1.00 68.31 89 LEU A N 1
ATOM 714 C CA . LEU A 1 89 ? -0.934 15.415 33.913 1.00 68.31 89 LEU A CA 1
ATOM 715 C C . LEU A 1 89 ? -1.758 15.619 35.194 1.00 68.31 89 LEU A C 1
ATOM 717 O O . LEU A 1 89 ? -2.257 14.651 35.769 1.00 68.31 89 LEU A O 1
ATOM 721 N N . GLN A 1 90 ? -1.946 16.869 35.630 1.00 73.25 90 GLN A N 1
ATOM 722 C CA . GLN A 1 90 ? -2.758 17.185 36.804 1.00 73.25 90 GLN A CA 1
ATOM 723 C C . GLN A 1 90 ? -4.237 16.863 36.575 1.00 73.25 90 GLN A C 1
ATOM 725 O O . GLN A 1 90 ? -4.856 16.249 37.447 1.00 73.25 90 GLN A O 1
ATOM 730 N N . HIS A 1 91 ? -4.775 17.196 35.399 1.00 73.25 91 HIS A N 1
ATOM 731 C CA . HIS A 1 91 ? -6.164 16.913 35.041 1.00 73.25 91 HIS A CA 1
ATOM 732 C C . HIS A 1 91 ? -6.431 15.402 35.001 1.00 73.25 91 HIS A C 1
ATOM 734 O O . HIS A 1 91 ? -7.312 14.910 35.705 1.00 73.25 91 HIS A O 1
ATOM 740 N N . VAL A 1 92 ? -5.565 14.651 34.311 1.00 75.31 92 VAL A N 1
ATOM 741 C CA . VAL A 1 92 ? -5.648 13.181 34.211 1.00 75.31 92 VAL A CA 1
ATOM 742 C C . VAL A 1 92 ? -5.539 12.513 35.590 1.00 75.31 92 VAL A C 1
ATOM 744 O O . VAL A 1 92 ? -6.266 11.568 35.899 1.00 75.31 92 VAL A O 1
ATOM 747 N N . SER A 1 93 ? -4.680 13.030 36.477 1.00 77.62 93 SER A N 1
ATOM 748 C CA . SER A 1 93 ? -4.558 12.518 37.852 1.00 77.62 93 SER A CA 1
ATOM 749 C C . SER A 1 93 ? -5.813 12.753 38.707 1.00 77.62 93 SER A C 1
ATOM 751 O O . SER A 1 93 ? -6.073 12.002 39.653 1.00 77.62 93 SER A O 1
ATOM 753 N N . GLY A 1 94 ? -6.569 13.814 38.409 1.00 80.69 94 GLY A N 1
ATOM 754 C CA . GLY A 1 94 ? -7.826 14.144 39.074 1.00 80.69 94 GLY A CA 1
ATOM 755 C C . GLY A 1 94 ? -8.941 13.195 38.650 1.00 80.69 94 GLY A C 1
ATOM 756 O O . GLY A 1 94 ? -9.611 12.618 39.506 1.00 80.69 94 GLY A O 1
ATOM 757 N N . GLU A 1 95 ? -9.070 12.959 37.344 1.00 82.31 95 GLU A N 1
ATOM 758 C CA . GLU A 1 95 ? -10.048 12.020 36.785 1.00 82.31 95 GLU A CA 1
ATOM 759 C C . GLU A 1 95 ? -9.818 10.588 37.281 1.00 82.31 95 GLU A C 1
ATOM 761 O O . GLU A 1 95 ? -10.760 9.919 37.709 1.00 82.31 95 GLU A O 1
ATOM 766 N N . LEU A 1 96 ? -8.560 10.135 37.335 1.00 84.94 96 LEU A N 1
ATOM 767 C CA . LEU A 1 96 ? -8.220 8.813 37.873 1.00 84.94 96 LEU A CA 1
ATOM 768 C C . LEU A 1 96 ? -8.597 8.657 39.351 1.00 84.94 96 LEU A C 1
ATOM 770 O O . LEU A 1 96 ? -9.092 7.602 39.753 1.00 84.94 96 LEU A O 1
ATOM 774 N N . ARG A 1 97 ? -8.387 9.695 40.171 1.00 87.62 97 ARG A N 1
ATOM 775 C CA . ARG A 1 97 ? -8.792 9.675 41.585 1.00 87.62 97 ARG A CA 1
ATOM 776 C C . ARG A 1 97 ? -10.306 9.633 41.736 1.00 87.62 97 ARG A C 1
ATOM 778 O O . ARG A 1 97 ? -10.806 8.836 42.528 1.00 87.62 97 ARG A O 1
ATOM 785 N N . TYR A 1 98 ? -11.020 10.439 40.956 1.00 89.56 98 TYR A N 1
ATOM 786 C CA . TYR A 1 98 ? -12.479 10.452 40.950 1.00 89.56 98 TYR A CA 1
ATOM 787 C C . TYR A 1 98 ? -13.058 9.083 40.562 1.00 89.56 98 TYR A C 1
ATOM 789 O O . TYR A 1 98 ? -13.907 8.541 41.273 1.00 89.56 98 TYR A O 1
ATOM 797 N N . LEU A 1 99 ? -12.545 8.473 39.488 1.00 90.44 99 LEU A N 1
ATOM 798 C CA . LEU A 1 99 ? -12.971 7.145 39.042 1.00 90.44 99 LEU A CA 1
ATOM 799 C C . LEU A 1 99 ? -12.691 6.069 40.096 1.00 90.44 99 LEU A C 1
ATOM 801 O O . LEU A 1 99 ? -13.556 5.231 40.360 1.00 90.44 99 LEU A O 1
ATOM 805 N N . HIS A 1 100 ? -11.524 6.110 40.746 1.00 89.44 100 HIS A N 1
ATOM 806 C CA . HIS A 1 100 ? -11.221 5.194 41.843 1.00 89.44 100 HIS A CA 1
ATOM 807 C C . HIS A 1 100 ? -12.204 5.341 43.000 1.00 89.44 100 HIS A C 1
ATOM 809 O O . HIS A 1 100 ? -12.738 4.333 43.461 1.00 89.44 100 HIS A O 1
ATOM 815 N N . GLN A 1 101 ? -12.486 6.575 43.425 1.00 91.88 101 GLN A N 1
ATOM 816 C CA . GLN A 1 101 ? -13.436 6.840 44.498 1.00 91.88 101 GLN A CA 1
ATOM 817 C C . GLN A 1 101 ? -14.825 6.287 44.151 1.00 91.88 101 GLN A C 1
ATOM 819 O O . GLN A 1 101 ? -15.393 5.533 44.948 1.00 91.88 101 GLN A O 1
ATOM 824 N N . LYS A 1 102 ? -15.32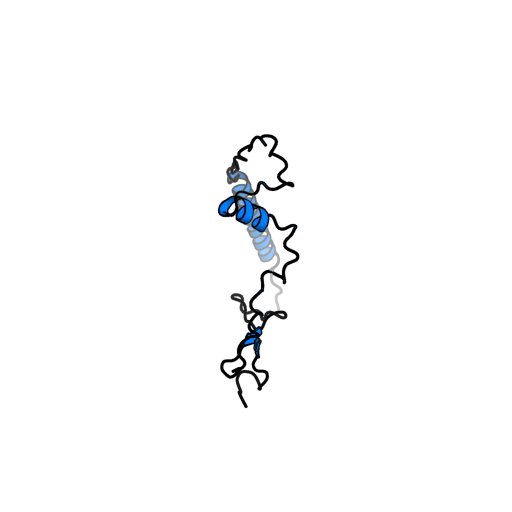4 6.563 42.938 1.00 91.31 102 LYS A N 1
ATOM 825 C CA . LYS A 1 102 ? -16.636 6.088 42.476 1.00 91.31 102 LYS A CA 1
ATOM 826 C C . LYS A 1 102 ? -16.717 4.562 42.417 1.00 91.31 102 LYS A C 1
ATOM 828 O O . LYS A 1 102 ? -17.720 3.977 42.818 1.00 91.31 102 LYS A O 1
ATOM 833 N N . MET A 1 103 ? -15.640 3.901 41.995 1.00 89.25 103 MET A N 1
ATOM 834 C CA . MET A 1 103 ? -15.535 2.440 42.010 1.00 89.25 103 MET A CA 1
ATOM 835 C C . MET A 1 103 ? -15.586 1.863 43.430 1.00 89.25 103 MET A C 1
ATOM 837 O O . MET A 1 103 ? -16.214 0.824 43.644 1.00 89.25 103 MET A O 1
ATOM 841 N N . THR A 1 104 ? -14.957 2.508 44.415 1.00 88.38 104 THR A N 1
ATOM 842 C CA . THR A 1 104 ? -15.077 2.095 45.825 1.00 88.38 104 THR A CA 1
ATOM 843 C C . THR A 1 104 ? -16.476 2.309 46.387 1.00 88.38 104 THR A C 1
ATOM 845 O O . THR A 1 104 ? -16.970 1.420 47.078 1.00 88.38 104 THR A O 1
ATOM 848 N N . GLU A 1 105 ? -17.130 3.427 46.067 1.00 87.44 105 GLU A N 1
ATOM 849 C CA . GLU A 1 105 ? -18.516 3.702 46.470 1.00 87.44 105 GLU A CA 1
ATOM 850 C C . GLU A 1 105 ? -19.465 2.622 45.932 1.00 87.44 105 GLU A C 1
ATOM 852 O O . GLU A 1 105 ? -20.152 1.964 46.712 1.00 87.44 105 GLU A O 1
ATOM 857 N N . LEU A 1 106 ? -19.404 2.332 44.628 1.00 87.06 106 LEU A N 1
ATOM 858 C CA . LEU A 1 106 ? -20.231 1.300 43.990 1.00 87.06 106 LEU A CA 1
ATOM 859 C C . LEU A 1 106 ? -19.974 -0.104 44.564 1.00 87.06 106 LEU A C 1
ATOM 861 O O . LEU A 1 106 ? -20.898 -0.899 44.744 1.00 87.06 106 LEU A O 1
ATOM 865 N N . ARG A 1 107 ? -18.718 -0.433 44.895 1.00 83.88 107 ARG A N 1
ATOM 866 C CA . ARG A 1 107 ? -18.376 -1.704 45.559 1.00 83.88 107 ARG A CA 1
ATOM 867 C C . ARG A 1 107 ? -18.915 -1.772 46.990 1.00 83.88 107 ARG A C 1
ATOM 869 O O . ARG A 1 107 ? -19.308 -2.853 47.431 1.00 83.88 107 ARG A O 1
ATOM 876 N N . ALA A 1 108 ? -18.929 -0.655 47.713 1.00 79.50 108 ALA A N 1
ATOM 877 C CA . ALA A 1 108 ? -19.481 -0.578 49.062 1.00 79.50 108 ALA A CA 1
ATOM 878 C C . ALA A 1 108 ? -21.016 -0.676 49.055 1.00 79.50 108 ALA A C 1
ATOM 880 O O . ALA A 1 108 ? -21.581 -1.383 49.887 1.00 79.50 108 ALA A O 1
ATOM 881 N N . GLU A 1 109 ? -21.685 -0.049 48.087 1.00 77.38 109 GLU A N 1
ATOM 882 C CA . GLU A 1 109 ? -23.132 -0.177 47.867 1.00 77.38 109 GLU A CA 1
ATOM 883 C C . GLU A 1 109 ? -23.522 -1.617 47.512 1.00 77.38 109 GLU A C 1
ATOM 885 O O . GLU A 1 109 ? -24.439 -2.176 48.114 1.00 77.38 109 GLU A O 1
ATOM 890 N N . LYS A 1 110 ? -22.752 -2.279 46.637 1.00 71.44 110 LYS A N 1
ATOM 891 C CA . LYS A 1 110 ? -22.958 -3.697 46.300 1.00 71.44 110 LYS A CA 1
ATOM 892 C C . LYS A 1 110 ? -22.811 -4.627 47.513 1.00 71.44 110 LYS A C 1
ATOM 894 O O . LYS A 1 110 ? -23.531 -5.615 47.605 1.00 71.44 110 LYS A O 1
ATOM 899 N N . LYS A 1 111 ? -21.914 -4.310 48.456 1.00 62.78 111 LYS A N 1
ATOM 900 C CA . LYS A 1 111 ? -21.778 -5.053 49.723 1.00 62.78 111 LYS A CA 1
ATOM 901 C C . LYS A 1 111 ? -22.929 -4.790 50.699 1.00 62.78 111 LYS A C 1
ATOM 903 O O . LYS A 1 111 ? -23.291 -5.695 51.439 1.00 62.78 111 LYS A O 1
ATOM 908 N N . LYS A 1 112 ? -23.516 -3.589 50.704 1.00 59.22 112 LYS A N 1
ATOM 909 C CA . LYS A 1 112 ? -24.675 -3.253 51.554 1.00 59.22 112 LYS A CA 1
ATOM 910 C C . LYS A 1 112 ? -25.991 -3.858 51.050 1.00 59.22 112 LYS A C 1
ATOM 912 O O . LYS A 1 112 ? -26.887 -4.069 51.855 1.00 59.22 112 LYS A O 1
ATOM 917 N N . GLY A 1 113 ? -26.098 -4.166 49.755 1.00 56.19 113 GLY A N 1
ATOM 918 C CA . GLY A 1 113 ? -27.250 -4.860 49.161 1.00 56.19 113 GLY A CA 1
ATOM 919 C C . GLY A 1 113 ? -27.280 -6.382 49.364 1.00 56.19 113 GLY A C 1
ATOM 920 O O . GLY A 1 113 ? -28.246 -7.019 48.964 1.00 56.19 113 GLY A O 1
ATOM 921 N N . GLN A 1 114 ? -26.250 -6.978 49.978 1.00 53.78 114 GLN A N 1
ATOM 922 C CA . GLN A 1 114 ? -26.228 -8.391 50.378 1.00 53.78 114 GLN A CA 1
ATOM 923 C C . GLN A 1 114 ? -26.535 -8.520 51.877 1.00 53.78 114 GLN A C 1
ATOM 925 O O . GLN A 1 114 ? -25.683 -8.912 52.672 1.00 53.78 114 GLN A O 1
ATOM 930 N N . VAL A 1 115 ? -27.752 -8.152 52.280 1.00 50.62 115 VAL A N 1
ATOM 931 C CA . VAL A 1 115 ? -28.300 -8.537 53.586 1.00 50.62 115 VAL A CA 1
ATOM 932 C C . VAL A 1 115 ? -29.110 -9.816 53.375 1.00 50.62 115 VAL A C 1
ATOM 934 O O . VAL A 1 115 ? -30.107 -9.796 52.667 1.00 50.62 115 VAL A O 1
ATOM 937 N N . TYR A 1 116 ? -28.587 -10.908 53.939 1.00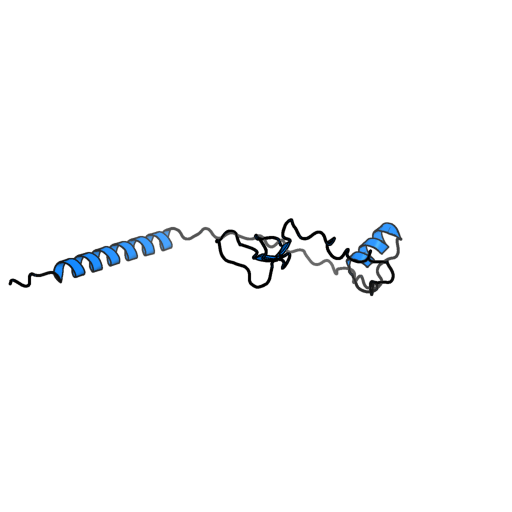 48.34 116 TYR A N 1
ATOM 938 C CA . TYR A 1 116 ? -29.191 -12.220 54.208 1.00 48.34 116 TYR A CA 1
ATOM 939 C C . TYR A 1 116 ? -30.675 -12.398 53.828 1.00 48.34 116 TYR A C 1
ATOM 941 O O . TYR A 1 116 ? -31.548 -11.848 54.496 1.00 48.34 116 TYR A O 1
ATOM 949 N N . GLU A 1 117 ? -30.957 -13.294 52.876 1.00 46.09 117 GLU A N 1
ATOM 950 C CA . GLU A 1 117 ? -32.177 -14.108 52.942 1.00 46.09 117 GLU A CA 1
ATOM 951 C C . GLU A 1 117 ? -31.867 -15.349 53.794 1.00 46.09 117 GLU A C 1
ATOM 953 O O . GLU A 1 117 ? -31.010 -16.149 53.404 1.00 46.09 117 GLU A O 1
ATOM 958 N N . PRO A 1 118 ? -32.492 -15.510 54.973 1.00 47.72 118 PRO A N 1
ATOM 959 C CA . PRO A 1 118 ? -32.447 -16.762 55.703 1.00 47.72 118 PRO A CA 1
ATOM 960 C C . PRO A 1 118 ? -33.476 -17.730 55.102 1.00 47.72 118 PRO A C 1
ATOM 962 O O . PRO A 1 118 ? -34.664 -17.411 55.037 1.00 47.72 118 PRO A O 1
ATOM 965 N N . PHE A 1 119 ? -33.015 -18.917 54.712 1.00 42.50 119 PHE A N 1
ATOM 966 C CA . PHE A 1 119 ? -33.823 -20.135 54.683 1.00 42.50 119 PHE A CA 1
ATOM 967 C C . PHE A 1 119 ? -33.210 -21.131 55.663 1.00 42.50 119 PHE A C 1
ATOM 969 O O . PHE A 1 119 ? -31.963 -21.263 55.650 1.00 42.50 119 PHE A O 1
#

Sequence (119 aa):
MCKQCNDTGRLPFIRPDGSISKTSFIYCSCYNEEPEHYQAITPDMFDYAQSDTFWEHTYRYCGIPDPMAVTPTSEVVREVRIEVQPANLQHVSGELRYLHQKMTELRAEKKKGQVYEPF

Secondary structure (DSSP, 8-state):
--TTTTTSSEEEEE-TTSPEEEEEEEE-TT--SPP-------TTSS-GGG-HHHHHHHHHHH-PPPTT----------------PPP-HHHHHHHHHHHHHHHHHHHHHHHHT------